Protein AF-W9R2K6-F1 (afdb_monomer_lite)

Foldseek 3Di:
DDDDDDPPPPPDDDDDDLPDPDCDPVVVPSVCPPPPDPPDPCCVPPVCCVDPVNVVDDPDD

Radius of gyration: 19.15 Å; chains: 1; bounding box: 33×45×39 Å

Sequence (61 aa):
MSFGAGFKCNNCLWEVMRDLDDLNVWKGIIESYPPSSLANPFMEKYS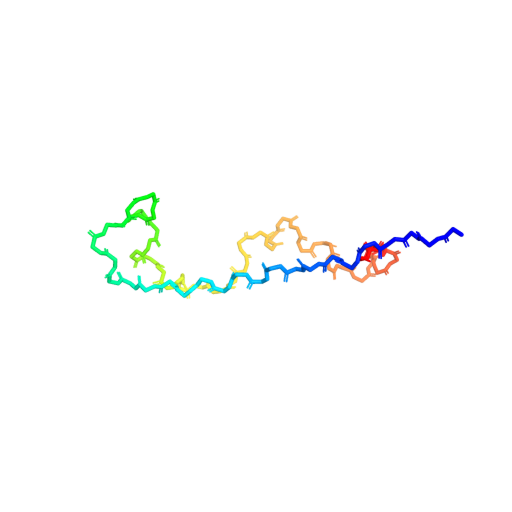WINDDYLGFVRLER

Structure (mmCIF, N/CA/C/O backbone):
data_AF-W9R2K6-F1
#
_entry.id   AF-W9R2K6-F1
#
loop_
_atom_site.group_PDB
_atom_site.id
_atom_site.type_symbol
_atom_site.label_atom_id
_atom_site.label_alt_id
_atom_site.label_comp_id
_atom_site.label_asym_id
_atom_site.label_entity_id
_atom_site.label_seq_id
_atom_site.pdbx_PDB_ins_code
_atom_site.Cartn_x
_atom_site.Cartn_y
_atom_site.Cartn_z
_atom_site.occupancy
_atom_site.B_iso_or_equiv
_atom_site.auth_seq_id
_atom_site.auth_comp_id
_atom_site.auth_asym_id
_atom_site.auth_atom_id
_atom_site.pdbx_PDB_model_num
ATOM 1 N N . MET A 1 1 ? 11.951 -36.297 -18.647 1.00 36.03 1 MET A N 1
ATOM 2 C CA . MET A 1 1 ? 12.078 -35.315 -17.549 1.00 36.03 1 MET A CA 1
ATOM 3 C C . MET A 1 1 ? 10.884 -34.374 -17.634 1.00 36.03 1 MET A C 1
ATOM 5 O O . MET A 1 1 ? 10.895 -33.486 -18.470 1.00 36.03 1 MET A O 1
ATOM 9 N N . SER A 1 2 ? 9.815 -34.637 -16.878 1.00 41.81 2 SER A N 1
ATOM 10 C CA . SER A 1 2 ? 8.675 -33.717 -16.756 1.00 41.81 2 SER A CA 1
ATOM 11 C C . SER A 1 2 ? 8.894 -32.913 -15.478 1.00 41.81 2 SER A C 1
ATOM 13 O O . SER A 1 2 ? 8.972 -33.493 -14.398 1.00 41.81 2 SER A O 1
ATOM 15 N N . PHE A 1 3 ? 9.105 -31.608 -15.623 1.00 51.53 3 PHE A N 1
ATOM 16 C CA . PHE A 1 3 ? 9.312 -30.666 -14.529 1.00 51.53 3 PHE A CA 1
ATOM 17 C C . PHE A 1 3 ? 8.215 -29.612 -14.632 1.00 51.53 3 PHE A C 1
ATOM 19 O O . PHE A 1 3 ? 8.041 -29.019 -15.693 1.00 51.53 3 PHE A O 1
ATOM 26 N N . GLY A 1 4 ? 7.474 -29.406 -13.548 1.00 49.69 4 GLY A N 1
ATOM 27 C CA . GLY A 1 4 ? 6.473 -28.347 -13.461 1.00 49.69 4 GLY A CA 1
ATOM 28 C C . GLY A 1 4 ? 5.142 -28.852 -12.936 1.00 49.69 4 GLY A C 1
ATOM 29 O O . GLY A 1 4 ? 4.167 -28.940 -13.674 1.00 49.69 4 GLY A O 1
ATOM 30 N N . ALA A 1 5 ? 5.103 -29.177 -11.644 1.00 57.81 5 ALA A N 1
ATOM 31 C CA . ALA A 1 5 ? 3.858 -29.208 -10.898 1.00 57.81 5 ALA A CA 1
ATOM 32 C C . ALA A 1 5 ? 3.099 -27.901 -11.177 1.00 57.81 5 ALA A C 1
ATOM 34 O O . ALA A 1 5 ? 3.646 -26.817 -10.975 1.00 57.81 5 ALA A O 1
ATOM 35 N N . GLY A 1 6 ? 1.875 -27.999 -11.697 1.00 52.75 6 GLY A N 1
ATOM 36 C CA . GLY A 1 6 ? 1.033 -26.833 -11.930 1.00 52.75 6 GLY A CA 1
ATOM 37 C C . GLY A 1 6 ? 0.889 -26.057 -10.626 1.00 52.75 6 GLY A C 1
ATOM 38 O O . GLY A 1 6 ? 0.325 -26.571 -9.659 1.00 52.75 6 GLY A O 1
ATOM 39 N N . PHE A 1 7 ? 1.433 -24.842 -10.582 1.00 56.25 7 PHE A N 1
ATOM 40 C CA . PHE A 1 7 ? 1.235 -23.927 -9.468 1.00 56.25 7 PHE A CA 1
ATOM 41 C C . PHE A 1 7 ? -0.260 -23.620 -9.383 1.00 56.25 7 PHE A C 1
ATOM 43 O O . PHE A 1 7 ? -0.798 -22.813 -10.140 1.00 56.25 7 PHE A O 1
ATOM 50 N N . LYS A 1 8 ? -0.965 -24.298 -8.477 1.00 59.38 8 LYS A N 1
ATOM 51 C CA . LYS A 1 8 ? -2.330 -23.934 -8.115 1.00 59.38 8 LYS A CA 1
ATOM 52 C C . LYS A 1 8 ? -2.236 -22.656 -7.286 1.00 59.38 8 LYS A C 1
ATOM 54 O O . LYS A 1 8 ? -2.053 -22.716 -6.073 1.00 59.38 8 LYS A O 1
ATOM 59 N N . CYS A 1 9 ? -2.323 -21.501 -7.943 1.00 57.34 9 CYS A N 1
ATOM 60 C CA . CYS A 1 9 ? -2.572 -20.244 -7.251 1.00 57.34 9 CYS A CA 1
ATOM 61 C C . CYS A 1 9 ? -3.915 -20.370 -6.527 1.00 57.34 9 CYS A C 1
ATOM 63 O O . CYS A 1 9 ? -4.977 -20.336 -7.149 1.00 57.34 9 CYS A O 1
ATOM 65 N N . ASN A 1 10 ? -3.871 -20.543 -5.207 1.00 63.09 10 ASN A N 1
ATOM 66 C CA . ASN A 1 10 ? -5.027 -20.309 -4.358 1.00 63.09 10 ASN A CA 1
ATOM 67 C C . ASN A 1 10 ? -5.241 -18.794 -4.336 1.00 63.09 10 ASN A C 1
ATOM 69 O O . ASN A 1 10 ? -4.708 -18.099 -3.476 1.00 63.09 10 ASN A O 1
ATOM 73 N N . ASN A 1 11 ? -5.958 -18.263 -5.325 1.00 58.41 11 ASN A N 1
ATOM 74 C CA . ASN A 1 11 ? -6.395 -16.876 -5.273 1.00 58.41 11 ASN A CA 1
ATOM 75 C C . ASN A 1 11 ? -7.407 -16.777 -4.131 1.00 58.41 11 ASN A C 1
ATOM 77 O O . ASN A 1 11 ? -8.528 -17.268 -4.243 1.00 58.41 11 ASN A O 1
ATOM 81 N N . CYS A 1 12 ? -6.984 -16.207 -3.007 1.00 62.03 12 CYS A N 1
ATOM 82 C CA . CYS A 1 12 ? -7.869 -15.908 -1.898 1.00 62.03 12 CYS A CA 1
ATOM 83 C C . CYS A 1 12 ? -8.335 -14.463 -2.072 1.00 62.03 12 CYS A C 1
ATOM 85 O O . CYS A 1 12 ? -7.567 -13.528 -1.855 1.00 62.03 12 CYS A O 1
ATOM 87 N N . LEU A 1 13 ? -9.570 -14.289 -2.540 1.00 59.09 13 LEU A N 1
ATOM 88 C CA . LEU A 1 13 ? -10.222 -12.987 -2.588 1.00 59.09 13 LEU A CA 1
ATOM 89 C C . LEU A 1 13 ? -10.797 -12.716 -1.195 1.00 59.09 13 LEU A C 1
ATOM 91 O O . LEU A 1 13 ? -11.745 -13.381 -0.786 1.00 59.09 13 LEU A O 1
ATOM 95 N N . TRP A 1 14 ? -10.196 -11.786 -0.457 1.00 63.50 14 TRP A N 1
ATOM 96 C CA . TRP A 1 14 ? -10.733 -11.324 0.821 1.00 63.50 14 TRP A CA 1
ATOM 97 C C . TRP A 1 14 ? -11.566 -10.073 0.575 1.00 63.50 14 TRP A C 1
ATOM 99 O O . TRP A 1 14 ? -11.041 -9.040 0.163 1.00 63.50 14 TRP A O 1
ATOM 109 N N . GLU A 1 15 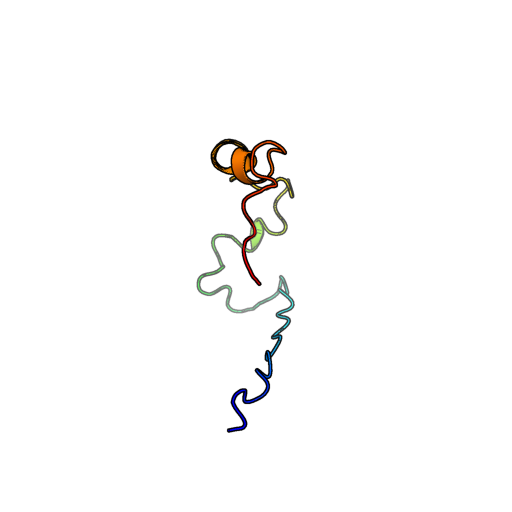? -12.868 -10.178 0.815 1.00 66.25 15 GLU A N 1
ATOM 110 C CA . GLU A 1 15 ? -13.761 -9.027 0.849 1.00 66.25 15 GLU A CA 1
ATOM 111 C C . GLU A 1 15 ? -13.620 -8.343 2.212 1.00 66.25 15 GLU A C 1
ATOM 113 O O . GLU A 1 15 ? -13.849 -8.946 3.261 1.00 66.25 15 GLU A O 1
ATOM 118 N N . VAL A 1 16 ? -13.174 -7.087 2.202 1.00 64.69 16 VAL A N 1
ATOM 119 C CA . VAL A 1 16 ? -13.018 -6.292 3.421 1.00 64.69 16 VAL A CA 1
ATOM 120 C C . VAL A 1 16 ? -14.386 -5.728 3.796 1.00 64.69 16 VAL A C 1
ATOM 122 O O . VAL A 1 16 ? -14.824 -4.717 3.251 1.00 64.69 16 VAL A O 1
ATOM 125 N N . MET A 1 17 ? -15.068 -6.395 4.724 1.00 68.12 17 MET A N 1
ATOM 126 C CA . MET A 1 17 ? -16.328 -5.921 5.297 1.00 68.12 17 MET A CA 1
ATOM 127 C C . MET A 1 17 ? -16.024 -4.888 6.389 1.00 68.12 17 MET A C 1
ATOM 129 O O . MET A 1 17 ? -15.231 -5.154 7.288 1.00 68.12 17 MET A O 1
ATOM 133 N N . ARG A 1 18 ? -16.637 -3.701 6.316 1.00 60.31 18 ARG A N 1
ATOM 134 C CA . ARG A 1 18 ? -16.418 -2.606 7.284 1.00 60.31 18 ARG A CA 1
ATOM 135 C C . ARG A 1 18 ? -16.875 -2.966 8.708 1.00 60.31 18 ARG A C 1
ATOM 137 O O . ARG A 1 18 ? -16.321 -2.445 9.669 1.00 60.31 18 ARG A O 1
ATOM 144 N N . ASP A 1 19 ? -17.825 -3.888 8.831 1.00 66.81 19 ASP A N 1
ATOM 145 C CA . ASP A 1 19 ? -18.541 -4.188 10.075 1.00 66.81 19 ASP A CA 1
ATOM 146 C C . ASP A 1 19 ? -17.972 -5.433 10.785 1.00 66.81 19 ASP A C 1
ATOM 148 O O . ASP A 1 19 ? -18.697 -6.346 11.173 1.00 66.81 19 ASP A O 1
ATOM 152 N N . LEU A 1 20 ? -16.643 -5.512 10.901 1.00 68.12 20 LEU A N 1
ATOM 153 C CA . LEU A 1 20 ? -15.971 -6.554 11.682 1.00 68.12 20 LEU A CA 1
ATOM 154 C C . LEU A 1 20 ? -16.013 -6.174 13.170 1.00 68.12 20 LEU A C 1
ATOM 156 O O . LEU A 1 20 ? -15.404 -5.181 13.564 1.00 68.12 20 LEU A O 1
ATOM 160 N N . ASP A 1 21 ? -16.676 -6.993 13.995 1.00 68.31 21 ASP A N 1
ATOM 161 C CA . ASP A 1 21 ? -16.761 -6.813 15.460 1.00 68.31 21 ASP A CA 1
ATOM 162 C C . ASP A 1 21 ? -15.379 -6.725 16.140 1.00 68.31 21 ASP A C 1
ATOM 164 O O . ASP A 1 21 ? -15.238 -6.127 17.208 1.00 68.31 21 ASP A O 1
ATOM 168 N N . ASP A 1 22 ? -14.343 -7.284 15.506 1.00 72.44 22 ASP A N 1
ATOM 169 C CA . ASP A 1 22 ? -12.954 -7.195 15.947 1.00 72.44 22 ASP 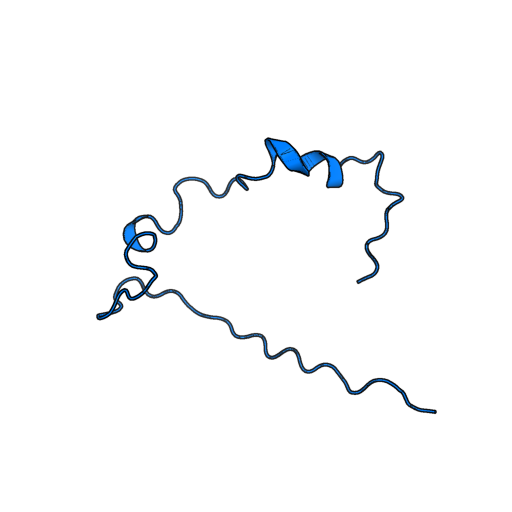A CA 1
ATOM 170 C C . ASP A 1 22 ? -12.050 -6.651 14.830 1.00 72.44 22 ASP A C 1
ATOM 172 O O . ASP A 1 22 ? -11.562 -7.371 13.952 1.00 72.44 22 ASP A O 1
ATOM 176 N N . LEU A 1 23 ? -11.818 -5.339 14.887 1.00 70.88 23 LEU A N 1
ATOM 177 C CA . LEU A 1 23 ? -11.010 -4.588 13.923 1.00 70.88 23 LEU A CA 1
ATOM 178 C C . LEU A 1 23 ? -9.518 -4.980 13.954 1.00 70.88 23 LEU A C 1
ATOM 180 O O . LEU A 1 23 ? -8.777 -4.581 13.051 1.00 70.88 23 LEU A O 1
ATOM 184 N N . ASN A 1 24 ? -9.069 -5.774 14.940 1.00 74.81 24 ASN A N 1
ATOM 185 C CA . ASN A 1 24 ? -7.730 -6.370 15.004 1.00 74.81 24 ASN A CA 1
ATOM 186 C C . ASN A 1 24 ? -6.598 -5.362 14.672 1.00 74.81 24 ASN A C 1
ATOM 188 O O . ASN A 1 24 ? -6.648 -4.185 15.040 1.00 74.81 24 ASN A O 1
ATOM 192 N N . VAL A 1 25 ? -5.562 -5.806 13.950 1.00 79.12 25 VAL A N 1
ATOM 193 C CA . VAL A 1 25 ? -4.443 -4.981 13.458 1.00 79.12 25 VAL A CA 1
ATOM 194 C C . VAL A 1 25 ? -4.863 -3.926 12.424 1.00 79.12 25 VAL A C 1
ATOM 196 O O . VAL A 1 25 ? -4.071 -3.050 12.086 1.00 79.12 25 VAL A O 1
ATOM 199 N N . TRP A 1 26 ? -6.104 -3.984 11.932 1.00 77.19 26 TRP A N 1
ATOM 200 C CA . TRP A 1 26 ? -6.634 -3.099 10.894 1.00 77.19 26 TRP A CA 1
ATOM 201 C C . TRP A 1 26 ? -7.332 -1.861 11.456 1.00 77.19 26 TRP A C 1
ATOM 203 O O . TRP A 1 26 ? -7.595 -0.929 10.697 1.00 77.19 26 TRP A O 1
ATOM 213 N N . LYS A 1 27 ? -7.576 -1.797 12.773 1.00 79.88 27 LYS A N 1
ATOM 214 C CA . LYS A 1 27 ? -8.301 -0.701 13.440 1.00 79.88 27 LYS A CA 1
ATOM 215 C C . LYS A 1 27 ? -7.804 0.699 13.063 1.00 79.88 27 LYS A C 1
ATOM 217 O O . LYS A 1 27 ? -8.605 1.613 12.943 1.00 79.88 27 LYS A O 1
ATOM 222 N N . GLY A 1 28 ? -6.500 0.868 12.841 1.00 79.81 28 GLY A N 1
ATOM 223 C CA . GLY A 1 28 ? -5.921 2.165 12.475 1.00 79.81 28 GLY A CA 1
ATOM 224 C C . GLY A 1 28 ? -6.151 2.601 11.023 1.00 79.81 28 GLY A C 1
ATOM 225 O O . GLY A 1 28 ? -5.962 3.774 10.717 1.00 79.81 28 GLY A O 1
ATOM 226 N N . ILE A 1 29 ? -6.519 1.681 10.125 1.00 79.12 29 ILE A N 1
ATOM 227 C CA . ILE A 1 29 ? -6.593 1.949 8.676 1.00 79.12 29 ILE A CA 1
ATOM 228 C C . ILE A 1 29 ? -7.935 1.579 8.040 1.00 79.12 29 ILE A C 1
ATOM 230 O O . ILE A 1 29 ? -8.218 1.992 6.921 1.00 79.12 29 ILE A O 1
ATOM 234 N N . ILE A 1 30 ? -8.774 0.812 8.734 1.00 82.81 30 ILE A N 1
ATOM 235 C CA . ILE A 1 30 ? -10.055 0.333 8.206 1.00 82.81 30 ILE A CA 1
ATOM 236 C C . ILE A 1 30 ? -11.096 1.453 8.084 1.00 82.81 30 ILE A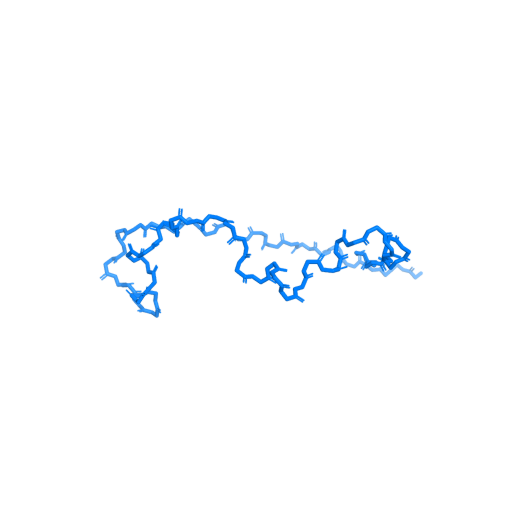 C 1
ATOM 238 O O . ILE A 1 30 ? -11.839 1.498 7.108 1.00 82.81 30 ILE A O 1
ATOM 242 N N . GLU A 1 31 ? -11.106 2.406 9.021 1.00 82.19 31 GLU A N 1
ATOM 243 C CA . GLU A 1 31 ? -12.012 3.566 8.995 1.00 82.19 31 GLU A CA 1
ATOM 244 C C . GLU A 1 31 ? -11.700 4.527 7.841 1.00 82.19 31 GLU A C 1
ATOM 246 O O . GLU A 1 31 ? -12.592 5.197 7.323 1.00 82.19 31 GLU A O 1
ATOM 251 N N . SER A 1 32 ? -10.436 4.580 7.414 1.00 80.38 32 SER A N 1
ATOM 252 C CA . SER A 1 32 ? -9.976 5.409 6.299 1.00 80.38 32 SER A CA 1
ATOM 253 C C . SER A 1 32 ? -10.017 4.682 4.952 1.00 80.38 32 SER A C 1
ATOM 255 O O . SER A 1 32 ? -9.575 5.242 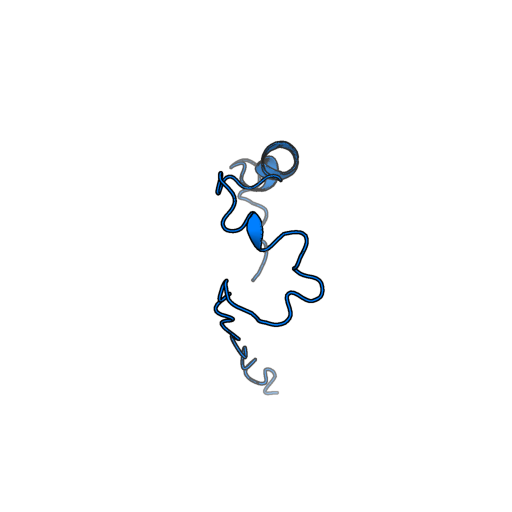3.947 1.00 80.38 32 SER A O 1
ATOM 257 N N . TYR A 1 33 ? -10.561 3.458 4.912 1.00 80.81 33 TYR A N 1
ATOM 258 C CA . TYR A 1 33 ? -10.716 2.674 3.693 1.00 80.81 33 TYR A CA 1
ATOM 259 C C . TYR A 1 33 ? -12.124 2.835 3.063 1.00 80.81 33 TYR A C 1
ATOM 261 O O . TYR A 1 33 ? -13.144 2.790 3.765 1.00 80.81 33 TYR A O 1
ATOM 269 N N . PRO A 1 34 ? -12.225 2.947 1.723 1.00 78.25 34 PRO A N 1
ATOM 270 C CA . PRO A 1 34 ? -11.120 3.099 0.779 1.00 78.25 34 PRO A CA 1
ATOM 271 C C . PRO A 1 34 ? -10.474 4.490 0.898 1.00 78.25 34 PRO A C 1
ATOM 273 O O . PRO A 1 34 ? -11.166 5.457 1.221 1.00 78.25 34 PRO A O 1
ATOM 276 N N . PRO A 1 35 ? -9.161 4.608 0.633 1.00 81.69 35 PRO A N 1
ATOM 277 C CA . PRO A 1 35 ? -8.479 5.894 0.678 1.00 81.69 35 PRO A CA 1
ATOM 278 C C . PRO A 1 35 ? -9.131 6.890 -0.287 1.00 81.69 35 PRO A C 1
ATOM 280 O O . PRO A 1 35 ? -9.596 6.525 -1.367 1.00 81.69 35 PRO A O 1
ATOM 283 N N . SER A 1 36 ? -9.129 8.170 0.092 1.00 85.06 36 SER A N 1
ATOM 284 C CA . SER A 1 36 ? -9.726 9.260 -0.696 1.00 85.06 36 SER A CA 1
ATOM 285 C C . SER A 1 36 ? -9.122 9.403 -2.095 1.00 85.06 36 SER A C 1
ATOM 287 O O . SER A 1 36 ? -9.771 9.917 -3.004 1.00 85.06 36 SER A O 1
ATOM 289 N N . SER A 1 37 ? -7.887 8.935 -2.268 1.00 85.25 37 SER A N 1
ATOM 290 C CA . SER A 1 37 ? -7.205 8.847 -3.547 1.00 85.25 37 SER A CA 1
ATOM 291 C C . SER A 1 37 ? -6.758 7.414 -3.798 1.00 85.25 37 SER A C 1
ATOM 293 O O . SER A 1 37 ? -6.116 6.791 -2.955 1.00 85.25 37 SER A O 1
ATOM 295 N N . LEU A 1 38 ? -7.056 6.922 -4.998 1.00 83.19 38 LEU A N 1
ATOM 296 C CA . LEU A 1 38 ? -6.516 5.667 -5.522 1.00 83.19 38 LEU A CA 1
ATOM 297 C C . LEU A 1 38 ? -5.166 5.873 -6.228 1.00 83.19 38 LEU A C 1
ATOM 299 O O . LEU A 1 38 ? -4.634 4.939 -6.828 1.00 83.19 38 LEU A O 1
ATOM 303 N N . ALA A 1 39 ? -4.608 7.090 -6.189 1.00 87.00 39 ALA A N 1
ATOM 304 C CA . ALA A 1 39 ? -3.277 7.342 -6.716 1.00 87.00 39 ALA A CA 1
ATOM 305 C C . ALA A 1 39 ? -2.248 6.538 -5.914 1.00 87.00 39 ALA A C 1
ATOM 307 O O . ALA A 1 39 ? -2.217 6.588 -4.685 1.00 87.00 39 ALA A O 1
ATOM 308 N N . ASN A 1 40 ? -1.394 5.799 -6.619 1.00 84.12 40 ASN A N 1
ATOM 309 C CA . ASN A 1 40 ? -0.349 5.017 -5.978 1.00 84.12 40 ASN A CA 1
ATOM 310 C C . ASN A 1 40 ? 0.658 5.968 -5.283 1.00 84.12 40 ASN A C 1
ATOM 312 O O . ASN A 1 40 ? 1.312 6.757 -5.970 1.00 84.12 40 ASN A O 1
ATOM 316 N N . PRO A 1 41 ? 0.828 5.887 -3.947 1.00 87.44 41 PRO A N 1
ATOM 317 C CA . PRO A 1 41 ? 1.672 6.811 -3.179 1.00 87.44 41 PRO A CA 1
ATOM 318 C C . PRO A 1 41 ? 3.165 6.690 -3.509 1.00 87.44 41 PRO A C 1
ATOM 320 O O . PRO A 1 41 ? 3.957 7.558 -3.159 1.00 87.44 41 PRO A O 1
ATOM 323 N N . PHE A 1 42 ? 3.565 5.619 -4.191 1.00 88.56 42 PHE A N 1
ATOM 324 C CA . PHE A 1 42 ? 4.950 5.341 -4.557 1.00 88.56 42 PHE A CA 1
ATOM 325 C C . PHE A 1 42 ? 5.323 5.838 -5.956 1.00 88.56 42 PHE A C 1
ATOM 327 O O . PHE A 1 42 ? 6.474 5.680 -6.368 1.00 88.56 42 PHE A O 1
ATOM 334 N N . MET A 1 43 ? 4.375 6.438 -6.681 1.00 88.62 43 MET A N 1
ATOM 335 C CA . MET A 1 43 ? 4.587 6.905 -8.052 1.00 88.62 43 MET A CA 1
ATOM 336 C C . MET A 1 43 ? 5.759 7.883 -8.143 1.00 88.62 43 MET A C 1
ATOM 338 O O . MET A 1 43 ? 6.688 7.639 -8.899 1.00 88.62 43 MET A O 1
ATOM 342 N N . GLU A 1 44 ? 5.812 8.915 -7.301 1.00 89.31 44 GLU A N 1
ATOM 343 C CA . GLU A 1 44 ? 6.873 9.932 -7.380 1.00 89.31 44 GLU A CA 1
ATOM 344 C C . GLU A 1 44 ? 8.292 9.334 -7.364 1.00 89.31 44 GLU A C 1
ATOM 346 O O . GLU A 1 44 ? 9.161 9.760 -8.120 1.00 89.31 44 GLU A O 1
ATOM 351 N N . LYS A 1 45 ? 8.520 8.293 -6.553 1.00 91.88 45 LYS A N 1
ATOM 352 C CA . LYS A 1 45 ? 9.841 7.671 -6.408 1.00 91.88 45 LYS A CA 1
ATOM 353 C C . LYS A 1 45 ? 10.124 6.566 -7.426 1.00 91.88 45 LYS A C 1
ATOM 355 O O . LYS A 1 45 ? 11.285 6.363 -7.775 1.00 91.88 45 LYS A O 1
ATOM 360 N N . TYR A 1 46 ? 9.110 5.816 -7.857 1.00 89.62 46 TYR A N 1
ATOM 361 C CA . TYR A 1 46 ? 9.306 4.579 -8.628 1.00 89.62 46 TYR A CA 1
ATOM 362 C C . TYR A 1 46 ? 8.614 4.564 -9.994 1.00 89.62 46 TYR A C 1
ATOM 364 O O . TYR A 1 46 ? 8.718 3.569 -10.709 1.00 89.62 46 TYR A O 1
ATOM 372 N N . SER A 1 47 ? 7.958 5.653 -10.406 1.00 87.69 47 SER A N 1
ATOM 373 C CA . SER A 1 47 ? 7.330 5.744 -11.731 1.00 87.69 47 SER A CA 1
ATOM 374 C C . SER A 1 47 ? 8.314 5.579 -12.885 1.00 87.69 47 SER A C 1
ATOM 376 O O . SER A 1 47 ? 7.885 5.161 -13.953 1.00 87.69 47 SER A O 1
ATOM 378 N N . TRP A 1 48 ? 9.610 5.832 -12.669 1.00 88.31 48 TRP A N 1
ATOM 379 C CA . TRP A 1 48 ? 10.666 5.625 -13.667 1.00 88.31 48 TRP A CA 1
ATOM 380 C C . TRP A 1 48 ? 10.725 4.187 -14.200 1.00 88.31 48 TRP A C 1
ATOM 382 O O . TRP A 1 48 ? 11.190 3.977 -15.311 1.00 88.31 48 TRP A O 1
ATOM 392 N N . ILE A 1 49 ? 10.227 3.193 -13.453 1.00 85.31 49 ILE A N 1
ATOM 393 C CA . ILE A 1 49 ? 10.143 1.797 -13.919 1.00 85.31 49 ILE A CA 1
ATOM 394 C C . ILE A 1 49 ? 9.203 1.668 -15.129 1.00 85.31 49 ILE A C 1
ATOM 396 O O . ILE A 1 49 ? 9.382 0.778 -15.954 1.00 85.31 49 ILE A O 1
ATOM 400 N N . ASN A 1 50 ? 8.220 2.562 -15.244 1.00 83.50 50 ASN A N 1
ATOM 401 C CA . ASN A 1 50 ? 7.275 2.599 -16.357 1.00 83.50 50 ASN A CA 1
ATOM 402 C C . ASN A 1 50 ? 7.740 3.518 -17.500 1.00 83.50 50 ASN A C 1
ATOM 404 O O . ASN A 1 50 ? 6.956 3.775 -18.408 1.00 83.50 50 ASN A O 1
ATOM 408 N N . ASP A 1 51 ? 8.957 4.066 -17.432 1.00 87.06 51 ASP A N 1
ATOM 409 C CA . ASP A 1 51 ? 9.506 4.912 -18.489 1.00 87.06 51 ASP A CA 1
ATOM 410 C C . ASP A 1 51 ? 9.864 4.057 -19.714 1.00 87.06 51 ASP A C 1
ATOM 412 O O . ASP A 1 51 ? 10.462 2.983 -19.582 1.00 87.06 51 ASP A O 1
ATOM 416 N N . ASP A 1 52 ? 9.539 4.544 -20.912 1.00 83.12 52 ASP A N 1
ATOM 417 C CA . ASP A 1 52 ? 9.766 3.842 -22.181 1.00 83.12 52 ASP A CA 1
ATOM 418 C C . ASP A 1 52 ? 11.248 3.510 -22.389 1.00 83.12 52 ASP A C 1
ATOM 420 O O . ASP A 1 52 ? 11.586 2.496 -23.010 1.00 83.12 52 ASP A O 1
ATOM 424 N N . TYR A 1 53 ? 12.141 4.323 -21.810 1.00 79.31 53 TYR A N 1
ATOM 425 C CA . TYR A 1 53 ? 13.574 4.048 -21.784 1.00 79.31 53 TYR A CA 1
ATOM 426 C C . TYR A 1 53 ? 13.881 2.655 -21.227 1.00 79.31 53 TYR A C 1
ATOM 428 O O . TYR A 1 53 ? 14.774 1.995 -21.740 1.00 79.31 53 TYR A O 1
ATOM 436 N N . LEU A 1 54 ? 13.130 2.173 -20.236 1.00 78.06 54 LEU A N 1
ATOM 437 C CA . LEU A 1 54 ? 13.315 0.856 -19.625 1.00 78.06 54 LEU A CA 1
ATOM 438 C C . LEU A 1 54 ? 12.442 -0.239 -20.236 1.00 78.06 54 LEU A C 1
ATOM 440 O O . LEU A 1 54 ? 12.438 -1.355 -19.721 1.00 78.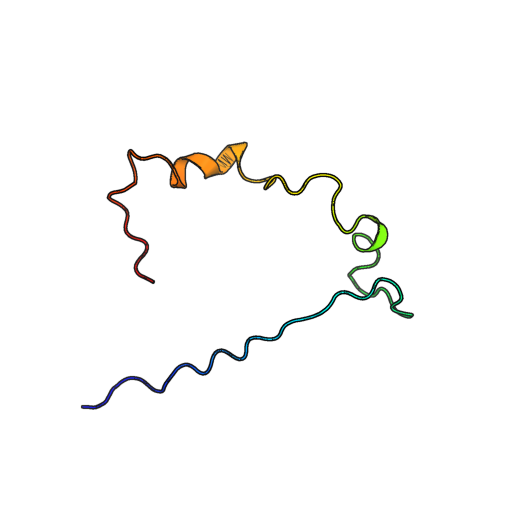06 54 LEU A O 1
ATOM 444 N N . GLY A 1 55 ? 11.782 0.004 -21.372 1.00 73.38 55 GLY A N 1
ATOM 445 C CA . GLY A 1 55 ? 11.000 -1.017 -22.082 1.00 73.38 55 GLY A CA 1
ATOM 446 C C . GLY A 1 55 ? 11.817 -2.249 -22.512 1.00 73.38 55 GLY A C 1
ATOM 447 O O . GLY A 1 55 ? 11.253 -3.299 -22.823 1.00 73.38 55 GLY A O 1
ATOM 448 N N . PHE A 1 56 ? 13.153 -2.154 -22.499 1.00 78.88 56 PHE A N 1
ATOM 449 C CA . PHE A 1 56 ? 14.054 -3.290 -22.705 1.00 78.88 56 PHE A CA 1
ATOM 450 C C . PHE A 1 56 ? 14.182 -4.210 -21.476 1.00 78.88 56 PHE A C 1
ATOM 452 O O . PHE A 1 56 ? 14.581 -5.367 -21.623 1.00 78.88 56 PHE A O 1
ATOM 459 N N . VAL A 1 57 ? 13.848 -3.729 -20.273 1.00 75.88 57 VAL A N 1
ATOM 460 C CA . VAL A 1 57 ? 13.855 -4.517 -19.036 1.00 75.88 57 VAL A CA 1
ATOM 461 C C . VAL A 1 57 ? 12.596 -5.375 -19.009 1.00 75.88 57 VAL A C 1
ATOM 463 O O . VAL A 1 57 ? 11.520 -4.954 -18.590 1.00 75.88 57 VAL A O 1
ATOM 466 N N . ARG A 1 58 ? 12.726 -6.621 -19.462 1.00 70.50 58 ARG A N 1
ATOM 467 C CA . ARG A 1 58 ? 11.677 -7.623 -19.288 1.00 70.50 58 ARG A CA 1
ATOM 468 C C . ARG A 1 58 ? 11.778 -8.195 -17.882 1.00 70.50 58 ARG A C 1
ATOM 470 O O . ARG A 1 58 ? 12.703 -8.942 -17.580 1.00 70.50 58 ARG A O 1
ATOM 477 N N . LEU A 1 59 ? 10.811 -7.861 -17.032 1.00 73.19 59 LEU A N 1
ATOM 478 C CA . LEU A 1 59 ? 10.525 -8.674 -15.856 1.00 73.19 59 LEU A CA 1
ATOM 479 C C . LEU A 1 59 ? 9.893 -9.964 -16.381 1.00 73.19 59 LEU A C 1
ATOM 481 O O . LEU A 1 59 ? 8.708 -9.987 -16.716 1.00 73.19 59 LEU A O 1
ATOM 485 N N . GLU A 1 60 ? 10.714 -10.997 -16.572 1.00 62.84 60 GLU A N 1
ATOM 486 C CA . GLU A 1 60 ? 10.210 -12.321 -16.925 1.00 62.84 60 GLU A CA 1
ATOM 487 C C . GLU A 1 60 ? 9.235 -12.768 -15.831 1.00 62.84 60 GLU A C 1
ATOM 489 O O . GLU A 1 60 ? 9.555 -12.734 -14.641 1.00 62.84 60 GLU A O 1
ATOM 494 N N . ARG A 1 61 ? 8.006 -13.069 -16.255 1.00 51.91 61 ARG A N 1
ATOM 495 C CA . ARG A 1 61 ? 6.883 -13.430 -15.394 1.00 51.91 61 ARG A CA 1
ATOM 496 C C . ARG A 1 61 ? 6.808 -14.935 -15.204 1.00 51.91 61 ARG A C 1
ATOM 498 O O . ARG A 1 61 ? 7.017 -15.649 -16.209 1.00 51.91 61 ARG A O 1
#

Organism: NCBI:txid981085

Secondary structure (DSSP, 8-state):
-----------------S--S--GGGTTTSTTPSPS--S-TTHHHHGGGGSGGGTT-----

pLDDT: mean 72.95, std 13.04, range [36.03, 91.88]